Protein AF-A0A7V6G3N8-F1 (afdb_monomer_lite)

Structure (mmCIF, N/CA/C/O backbone):
data_AF-A0A7V6G3N8-F1
#
_entry.id   AF-A0A7V6G3N8-F1
#
loop_
_atom_site.group_PDB
_atom_site.id
_atom_site.type_symbol
_atom_site.label_atom_id
_atom_site.label_alt_id
_atom_site.label_comp_id
_atom_site.label_asym_id
_atom_site.label_entity_id
_atom_site.label_seq_id
_atom_site.pdbx_PDB_ins_code
_atom_site.Cartn_x
_atom_site.Cartn_y
_atom_site.Cartn_z
_atom_site.occupancy
_atom_site.B_iso_or_equiv
_atom_site.auth_seq_id
_atom_site.auth_comp_id
_atom_site.auth_asym_id
_atom_site.auth_atom_id
_atom_site.pdbx_PDB_model_num
ATOM 1 N N . MET A 1 1 ? 12.650 -11.129 -14.103 1.00 51.12 1 MET A N 1
ATOM 2 C CA . MET A 1 1 ? 11.269 -10.646 -13.881 1.00 51.12 1 MET A CA 1
ATOM 3 C C . MET A 1 1 ? 11.336 -9.676 -12.727 1.00 51.12 1 MET A C 1
ATOM 5 O O . MET A 1 1 ? 12.019 -9.983 -11.762 1.00 51.12 1 MET A O 1
ATOM 9 N N . ASP A 1 2 ? 10.721 -8.513 -12.884 1.00 81.06 2 ASP A N 1
ATOM 10 C CA . ASP A 1 2 ? 10.877 -7.354 -12.004 1.00 81.06 2 ASP A CA 1
ATOM 11 C C . ASP A 1 2 ? 10.412 -7.656 -10.559 1.00 81.06 2 ASP A C 1
ATOM 13 O O . ASP A 1 2 ? 9.259 -8.045 -10.347 1.00 81.06 2 ASP A O 1
ATOM 17 N N . LEU A 1 3 ? 11.331 -7.532 -9.588 1.00 91.94 3 LEU A N 1
ATOM 18 C CA . LEU A 1 3 ? 11.121 -7.783 -8.151 1.00 91.94 3 LEU A CA 1
ATOM 19 C C . LEU A 1 3 ? 9.972 -6.942 -7.586 1.00 91.94 3 LEU A C 1
ATOM 21 O O . LEU A 1 3 ? 9.181 -7.415 -6.772 1.00 91.94 3 LEU A O 1
ATOM 25 N N . ILE A 1 4 ? 9.881 -5.684 -8.016 1.00 91.88 4 ILE A N 1
ATOM 26 C CA . ILE A 1 4 ? 8.888 -4.741 -7.505 1.00 91.88 4 ILE A CA 1
ATOM 27 C C . ILE A 1 4 ? 7.504 -5.163 -7.999 1.00 91.88 4 ILE A C 1
ATOM 29 O O . ILE A 1 4 ? 6.552 -5.243 -7.222 1.00 91.88 4 ILE A O 1
ATOM 33 N N . TYR A 1 5 ? 7.400 -5.505 -9.286 1.00 91.94 5 TYR A N 1
ATOM 34 C CA . TYR A 1 5 ? 6.153 -5.994 -9.862 1.00 91.94 5 TYR A CA 1
ATOM 35 C C . TYR A 1 5 ? 5.665 -7.275 -9.175 1.00 91.94 5 TYR A C 1
ATOM 37 O O . TYR A 1 5 ? 4.485 -7.378 -8.838 1.00 91.94 5 TYR A O 1
ATOM 45 N N . SER A 1 6 ? 6.552 -8.251 -8.946 1.00 91.94 6 SER A N 1
ATOM 46 C CA . SER A 1 6 ? 6.165 -9.527 -8.335 1.00 91.94 6 SER A CA 1
ATOM 47 C C . SER A 1 6 ? 5.691 -9.367 -6.888 1.00 91.94 6 SER A C 1
ATOM 49 O O . SER A 1 6 ? 4.707 -10.008 -6.513 1.00 91.94 6 SER A O 1
ATOM 51 N N . ALA A 1 7 ? 6.319 -8.479 -6.110 1.00 94.00 7 ALA A N 1
ATOM 52 C CA . ALA A 1 7 ? 5.949 -8.208 -4.723 1.00 94.00 7 ALA A CA 1
ATOM 53 C C . ALA A 1 7 ? 4.519 -7.654 -4.583 1.00 94.00 7 ALA A C 1
ATOM 55 O O . ALA A 1 7 ? 3.787 -8.061 -3.684 1.00 94.00 7 ALA A O 1
ATOM 56 N N . PHE A 1 8 ? 4.088 -6.787 -5.505 1.00 94.31 8 PHE A N 1
ATOM 57 C CA . PHE A 1 8 ? 2.748 -6.179 -5.498 1.00 94.31 8 PHE A CA 1
ATOM 58 C C . PHE A 1 8 ? 1.715 -6.925 -6.361 1.00 94.31 8 PHE A C 1
ATOM 60 O O . PHE A 1 8 ? 0.586 -6.456 -6.543 1.00 94.31 8 PHE A O 1
ATOM 67 N N . ASN A 1 9 ? 2.059 -8.097 -6.902 1.00 93.75 9 ASN A N 1
ATOM 68 C CA . ASN A 1 9 ? 1.152 -8.910 -7.715 1.00 93.75 9 ASN A CA 1
ATOM 69 C C . ASN A 1 9 ? 0.232 -9.788 -6.844 1.00 93.75 9 ASN A C 1
ATOM 71 O O . ASN A 1 9 ? 0.289 -11.024 -6.865 1.00 93.75 9 ASN A O 1
ATOM 75 N N . PHE A 1 10 ? -0.616 -9.140 -6.045 1.00 94.62 10 PHE A N 1
ATOM 76 C CA . PHE A 1 10 ? -1.595 -9.799 -5.183 1.00 94.62 10 PHE A CA 1
ATOM 77 C C . PHE A 1 10 ? -2.757 -10.361 -6.010 1.00 94.62 10 PHE A C 1
ATOM 79 O O . PHE A 1 10 ? -3.656 -9.635 -6.433 1.00 94.62 10 PHE A O 1
ATOM 86 N N . LYS A 1 11 ? -2.750 -11.676 -6.239 1.00 93.38 11 LYS A N 1
ATOM 87 C CA . LYS A 1 11 ? -3.811 -12.364 -6.987 1.00 93.38 11 LYS A CA 1
ATOM 88 C C . LYS A 1 11 ? -4.981 -12.761 -6.075 1.00 93.38 11 LYS A C 1
ATOM 90 O O . LYS A 1 11 ? -4.731 -13.184 -4.945 1.00 93.38 11 LYS A O 1
ATOM 95 N N . PRO A 1 12 ? -6.238 -12.690 -6.555 1.00 95.12 12 PRO A N 1
ATOM 96 C CA . PRO A 1 12 ? -7.396 -13.196 -5.818 1.00 95.12 12 PRO A CA 1
ATOM 97 C C . PRO A 1 12 ? -7.216 -14.657 -5.387 1.00 95.12 12 PRO A C 1
ATOM 99 O O . PRO A 1 12 ? -6.669 -15.467 -6.135 1.00 95.12 12 PRO A O 1
ATOM 102 N N . GLY A 1 13 ? -7.677 -14.987 -4.182 1.00 94.12 13 GLY A N 1
ATOM 103 C CA . GLY A 1 13 ? -7.513 -16.299 -3.554 1.00 94.12 13 GLY A CA 1
ATOM 104 C C . GLY A 1 13 ? -6.213 -16.466 -2.761 1.00 94.12 13 GLY A C 1
ATOM 105 O O . GLY A 1 13 ? -6.060 -17.475 -2.078 1.00 94.12 13 GLY A O 1
ATOM 106 N N . ARG A 1 14 ? -5.286 -15.498 -2.812 1.00 94.38 14 ARG A N 1
ATOM 107 C CA . ARG A 1 14 ? -4.073 -15.511 -1.983 1.00 94.38 14 ARG A CA 1
ATOM 108 C C . ARG A 1 14 ? -4.383 -15.057 -0.557 1.00 94.38 14 ARG A C 1
ATOM 110 O O . ARG A 1 14 ? -5.111 -14.084 -0.349 1.00 94.38 14 ARG A O 1
ATOM 117 N N . GLU A 1 15 ? -3.763 -15.726 0.405 1.00 96.69 15 GLU A N 1
ATOM 118 C CA . GLU A 1 15 ? -3.644 -15.243 1.777 1.00 96.69 15 GLU A CA 1
ATOM 119 C C . GLU A 1 15 ? -2.251 -14.643 1.981 1.00 96.69 15 GLU A C 1
ATOM 121 O O . GLU A 1 15 ? -1.263 -15.156 1.453 1.00 96.69 15 GLU A O 1
ATOM 126 N N . LEU A 1 16 ? -2.191 -13.525 2.698 1.00 96.69 16 LEU A N 1
ATOM 127 C CA . LEU A 1 16 ? -0.967 -12.814 3.044 1.00 96.69 16 LEU A CA 1
ATOM 128 C C . LEU A 1 16 ? -0.781 -12.900 4.552 1.00 96.69 16 LEU A C 1
ATOM 130 O O . LEU A 1 16 ? -1.700 -12.562 5.312 1.00 96.69 16 LEU A O 1
ATOM 134 N N . ASN A 1 17 ? 0.401 -13.327 4.977 1.00 97.12 17 ASN A N 1
ATOM 135 C CA . ASN A 1 17 ? 0.767 -13.329 6.382 1.00 97.12 17 ASN A CA 1
ATOM 136 C C . ASN A 1 17 ? 1.329 -11.961 6.727 1.00 97.12 17 ASN A C 1
ATOM 138 O O . ASN A 1 17 ? 2.266 -11.481 6.095 1.00 97.12 17 ASN A O 1
ATOM 142 N N . VAL A 1 18 ? 0.737 -11.317 7.724 1.00 97.88 18 VAL A N 1
ATOM 143 C CA . VAL A 1 18 ? 1.115 -9.964 8.107 1.00 97.88 18 VAL A CA 1
ATOM 144 C C . VAL A 1 18 ? 1.541 -9.938 9.556 1.00 97.88 18 VAL A C 1
ATOM 146 O O . VAL A 1 18 ? 0.837 -10.433 10.430 1.00 97.88 18 VAL A O 1
ATOM 149 N N . ASN A 1 19 ? 2.682 -9.316 9.822 1.00 97.44 19 ASN A N 1
ATOM 150 C CA . ASN A 1 19 ? 3.115 -8.992 11.171 1.00 97.44 19 ASN A CA 1
ATOM 151 C C . ASN A 1 19 ? 3.090 -7.475 11.343 1.00 97.44 19 ASN A C 1
ATOM 153 O O . ASN A 1 19 ? 3.803 -6.755 10.648 1.00 97.44 19 ASN A O 1
ATOM 157 N N . TYR A 1 20 ? 2.263 -6.993 12.263 1.00 96.94 20 TYR A N 1
ATOM 158 C CA . TYR A 1 20 ? 2.130 -5.582 12.586 1.00 96.94 20 TYR A CA 1
ATOM 159 C C . TYR A 1 20 ? 2.555 -5.339 14.032 1.00 96.94 20 TYR A C 1
ATOM 161 O O . TYR A 1 20 ? 1.836 -5.693 14.960 1.00 96.94 20 TYR A O 1
ATOM 169 N N . ASN A 1 21 ? 3.732 -4.746 14.244 1.00 95.25 21 ASN A N 1
ATOM 170 C CA . ASN A 1 21 ? 4.292 -4.493 15.578 1.00 95.25 21 ASN A CA 1
ATOM 171 C C . ASN A 1 21 ? 4.295 -5.735 16.505 1.00 95.25 21 ASN A C 1
ATOM 173 O O . ASN A 1 21 ? 4.070 -5.616 17.708 1.00 95.25 21 ASN A O 1
ATOM 177 N N . GLY A 1 22 ? 4.535 -6.930 15.954 1.00 93.38 22 GLY A N 1
ATOM 178 C CA . GLY A 1 22 ? 4.519 -8.207 16.679 1.00 93.38 22 GLY A CA 1
ATOM 179 C C . GLY A 1 22 ? 3.171 -8.938 16.654 1.00 93.38 22 GLY A C 1
ATOM 180 O O . GLY A 1 22 ? 3.110 -10.113 17.008 1.00 93.38 22 GLY A O 1
ATOM 181 N N . GLU A 1 23 ? 2.097 -8.284 16.213 1.00 94.75 23 GLU A N 1
ATOM 182 C CA . GLU A 1 23 ? 0.779 -8.890 16.047 1.00 94.75 23 GLU A CA 1
ATOM 183 C C . GLU A 1 23 ? 0.681 -9.613 14.700 1.00 94.75 23 GLU A C 1
ATOM 185 O O . GLU A 1 23 ? 0.806 -8.993 13.645 1.00 94.75 23 GLU A O 1
ATOM 190 N N . VAL A 1 24 ? 0.416 -10.920 14.732 1.00 96.38 24 VAL A N 1
ATOM 191 C CA . VAL A 1 24 ? 0.211 -11.720 13.518 1.00 96.38 24 VAL A CA 1
ATOM 192 C C . VAL A 1 24 ? -1.243 -11.614 13.053 1.00 96.38 24 VAL A C 1
ATOM 194 O O . VAL A 1 24 ? -2.184 -11.779 13.835 1.00 96.38 24 VAL A O 1
ATOM 197 N N . LEU A 1 25 ? -1.415 -11.327 11.767 1.00 96.81 25 LEU A N 1
ATOM 198 C CA . LEU A 1 25 ? -2.671 -11.117 11.060 1.00 96.81 25 LEU A CA 1
ATOM 199 C C . LEU A 1 25 ? -2.645 -11.905 9.747 1.00 96.81 25 LEU A C 1
ATOM 201 O O . LEU A 1 25 ? -1.587 -12.116 9.158 1.00 96.81 25 LEU A O 1
ATOM 205 N N . THR A 1 26 ? -3.823 -12.260 9.249 1.00 97.31 26 THR A N 1
ATOM 206 C CA . THR A 1 26 ? -3.981 -12.845 7.915 1.00 97.31 26 THR A CA 1
ATOM 207 C C . THR A 1 26 ? -4.860 -11.927 7.086 1.00 97.31 26 THR A C 1
ATOM 209 O O . THR A 1 26 ? -5.951 -11.541 7.521 1.00 97.31 26 THR A O 1
ATOM 212 N N . TRP A 1 27 ? -4.388 -11.560 5.898 1.00 98.25 27 TRP A N 1
ATOM 213 C CA . TRP A 1 27 ? -5.179 -10.817 4.924 1.00 98.25 27 TRP A CA 1
ATOM 214 C C . TRP A 1 27 ? -5.544 -11.704 3.745 1.00 98.25 27 TRP A C 1
ATOM 216 O O . TRP A 1 27 ? -4.719 -12.470 3.260 1.00 98.25 27 TRP A O 1
ATOM 226 N N . LYS A 1 28 ? -6.777 -11.578 3.260 1.00 98.31 28 LYS A N 1
ATOM 227 C CA . LYS A 1 28 ? -7.289 -12.343 2.119 1.00 98.31 28 LYS A CA 1
ATOM 228 C C . LYS A 1 28 ? -7.446 -11.422 0.920 1.00 98.31 28 LYS A C 1
ATOM 230 O O . LYS A 1 28 ? -8.056 -10.360 1.038 1.00 98.31 28 LYS A O 1
ATOM 235 N N . VAL A 1 29 ? -6.913 -11.828 -0.227 1.00 98.25 29 VAL A N 1
ATOM 236 C CA . VAL A 1 29 ? -7.087 -11.118 -1.497 1.00 98.25 29 VAL A CA 1
ATOM 237 C C . VAL A 1 29 ? -8.299 -11.701 -2.216 1.00 98.25 29 VAL A C 1
ATOM 239 O O . VAL A 1 29 ? -8.371 -12.910 -2.432 1.00 98.25 29 VAL A O 1
ATOM 242 N N . ALA A 1 30 ? -9.255 -10.867 -2.606 1.00 97.56 30 ALA A N 1
ATOM 243 C CA . ALA A 1 30 ? -10.484 -11.307 -3.262 1.00 97.56 30 ALA A CA 1
ATOM 244 C C . ALA A 1 30 ? -10.970 -10.284 -4.295 1.00 97.56 30 ALA A C 1
ATOM 246 O O . ALA A 1 30 ? -10.383 -9.2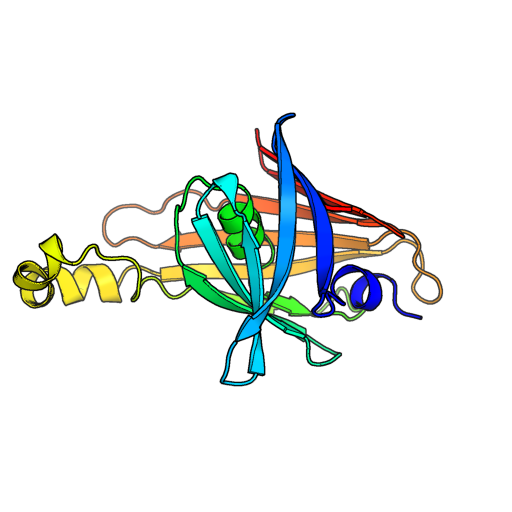15 -4.456 1.00 97.56 30 ALA A O 1
ATOM 247 N N . THR A 1 31 ? -12.027 -10.638 -5.022 1.00 97.12 31 THR A N 1
ATOM 248 C CA . THR A 1 31 ? -12.728 -9.750 -5.955 1.00 97.12 31 THR A CA 1
ATOM 249 C C . THR A 1 31 ? -14.195 -9.661 -5.576 1.00 97.12 31 THR A C 1
ATOM 251 O O . THR A 1 31 ? -14.772 -10.615 -5.053 1.00 97.12 31 THR A O 1
ATOM 254 N N . ASN A 1 32 ? -14.802 -8.499 -5.801 1.00 93.44 32 ASN A N 1
ATOM 255 C CA . ASN A 1 32 ? -16.239 -8.324 -5.615 1.00 93.44 32 ASN A CA 1
ATOM 256 C C . ASN A 1 32 ? -17.010 -8.643 -6.913 1.00 93.44 32 ASN A C 1
ATOM 258 O O . ASN A 1 32 ? -16.420 -8.937 -7.951 1.00 93.44 32 ASN A O 1
ATOM 262 N N . ALA A 1 33 ? -18.340 -8.523 -6.875 1.00 92.50 33 ALA A N 1
ATOM 263 C CA . ALA A 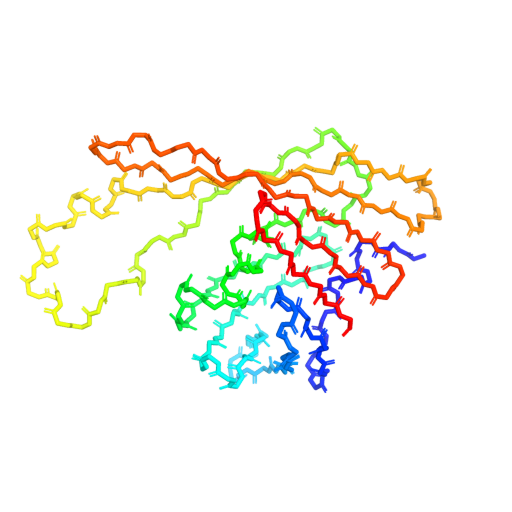1 33 ? -19.211 -8.761 -8.034 1.00 92.50 33 ALA A CA 1
ATOM 264 C C . ALA A 1 33 ? -18.958 -7.823 -9.238 1.00 92.50 33 ALA A C 1
ATOM 266 O O . ALA A 1 33 ? -19.436 -8.095 -10.335 1.00 92.50 33 ALA A O 1
ATOM 267 N N . TYR A 1 34 ? -18.211 -6.733 -9.041 1.00 92.81 34 TYR A N 1
ATOM 268 C CA . TYR A 1 34 ? -17.825 -5.772 -10.078 1.00 92.81 34 TYR A CA 1
ATOM 269 C C . TYR A 1 34 ? -16.384 -5.979 -10.572 1.00 92.81 34 TYR A C 1
ATOM 271 O O . TYR A 1 34 ? -15.865 -5.135 -11.295 1.00 92.81 34 TYR A O 1
ATOM 279 N N . ASN A 1 35 ? -15.734 -7.088 -10.193 1.00 92.06 35 ASN A N 1
ATOM 280 C CA . ASN A 1 35 ? -14.332 -7.404 -10.487 1.00 92.06 35 ASN A CA 1
ATOM 281 C C . ASN A 1 35 ? -13.309 -6.423 -9.886 1.00 92.06 35 ASN A C 1
ATOM 283 O O . ASN A 1 35 ? -12.163 -6.381 -10.331 1.00 92.06 35 ASN A O 1
ATOM 287 N N . ASN A 1 36 ? -13.681 -5.668 -8.848 1.00 94.62 36 ASN A N 1
ATOM 288 C CA . ASN A 1 36 ? -12.709 -4.874 -8.101 1.00 94.62 36 ASN A CA 1
ATOM 289 C C . ASN A 1 36 ? -11.936 -5.797 -7.162 1.00 94.62 36 ASN A C 1
ATOM 291 O O . ASN A 1 36 ? -12.544 -6.460 -6.314 1.00 94.62 36 ASN A O 1
ATOM 295 N N . THR A 1 37 ? -10.612 -5.813 -7.291 1.00 97.56 37 THR A N 1
ATOM 296 C CA . THR A 1 37 ? -9.731 -6.567 -6.397 1.00 97.56 37 THR A CA 1
ATOM 297 C C . THR A 1 37 ? -9.512 -5.803 -5.097 1.00 97.56 37 THR A C 1
ATOM 299 O O . THR A 1 37 ? -9.343 -4.581 -5.090 1.00 97.56 37 THR A O 1
ATOM 302 N N . TYR A 1 38 ? -9.515 -6.523 -3.982 1.00 98.00 38 TYR A N 1
ATOM 303 C CA . TYR A 1 38 ? -9.298 -5.952 -2.664 1.00 98.00 38 TYR A CA 1
ATOM 304 C C . TYR A 1 38 ? -8.538 -6.898 -1.743 1.00 98.00 38 TYR A C 1
ATOM 306 O O . TYR A 1 38 ? -8.506 -8.113 -1.937 1.00 98.00 38 TYR A O 1
ATOM 314 N N . ILE A 1 39 ? -7.950 -6.310 -0.708 1.00 98.38 39 ILE A N 1
ATOM 315 C CA . ILE A 1 39 ? -7.356 -6.997 0.433 1.00 98.38 39 ILE A CA 1
ATOM 316 C C . ILE A 1 39 ? -8.302 -6.811 1.612 1.00 98.38 39 ILE A C 1
ATOM 318 O O . ILE A 1 39 ? -8.694 -5.684 1.910 1.00 98.38 39 ILE A O 1
ATOM 322 N N . HIS A 1 40 ? -8.665 -7.895 2.287 1.00 98.25 40 HIS A N 1
ATOM 323 C CA . HIS A 1 40 ? -9.526 -7.865 3.462 1.00 98.25 40 HIS A CA 1
ATOM 324 C C . HIS A 1 40 ? -8.800 -8.396 4.698 1.00 98.25 40 HIS A C 1
ATOM 326 O O . HIS A 1 40 ? -8.210 -9.476 4.674 1.00 98.25 40 HIS A O 1
ATOM 332 N N . CYS A 1 41 ? -8.879 -7.638 5.789 1.00 97.75 41 CYS A N 1
ATOM 333 C CA . CYS A 1 41 ? -8.390 -8.014 7.108 1.00 97.75 41 CYS A CA 1
ATOM 334 C C . CYS A 1 41 ? -9.579 -8.356 8.010 1.00 97.75 41 CYS A C 1
ATOM 336 O O . CYS A 1 41 ? -10.283 -7.461 8.487 1.00 97.75 41 CYS A O 1
ATOM 338 N N . GLU A 1 42 ? -9.758 -9.645 8.289 1.00 94.31 42 GLU A N 1
ATOM 339 C CA . GLU A 1 42 ? -10.889 -10.165 9.068 1.00 94.31 42 GLU A CA 1
ATO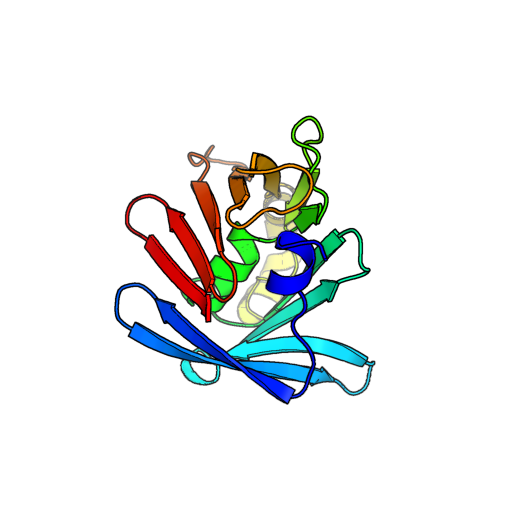M 340 C C . GLU A 1 42 ? -10.897 -9.610 10.503 1.00 94.31 42 GLU A C 1
ATOM 342 O O . GLU A 1 42 ? -11.928 -9.176 11.012 1.00 94.31 42 GLU A O 1
ATOM 347 N N . LYS A 1 43 ? -9.717 -9.501 11.132 1.00 95.00 43 LYS A N 1
ATOM 348 C CA . LYS A 1 43 ? -9.585 -9.023 12.519 1.00 95.00 43 LYS A CA 1
ATOM 349 C C . LYS A 1 43 ? -10.039 -7.575 12.708 1.00 95.00 43 LYS A C 1
ATOM 351 O O . LYS A 1 43 ? -10.668 -7.241 13.712 1.00 95.00 43 LYS A O 1
ATOM 356 N N . SER A 1 44 ? -9.686 -6.688 11.777 1.00 95.00 44 SER A N 1
ATOM 357 C CA . SER A 1 44 ? -10.072 -5.276 11.863 1.00 95.00 44 SER A CA 1
ATOM 358 C C . SER A 1 44 ? -11.394 -4.974 11.164 1.00 95.00 44 SER A C 1
ATOM 360 O O . SER A 1 44 ? -11.916 -3.874 11.357 1.00 95.00 44 SER A O 1
ATOM 362 N N . ASN A 1 45 ? -11.917 -5.933 10.392 1.00 95.50 45 ASN A N 1
ATOM 363 C CA . ASN A 1 45 ? -12.997 -5.759 9.427 1.00 95.50 45 ASN A CA 1
ATOM 364 C C . ASN A 1 45 ? -12.724 -4.569 8.488 1.00 95.50 45 ASN A C 1
ATOM 366 O O . ASN A 1 45 ? -13.572 -3.696 8.307 1.00 95.50 45 ASN A O 1
ATOM 370 N N . SER A 1 46 ? -11.490 -4.497 7.977 1.00 96.31 46 SER A N 1
ATOM 371 C CA . SER A 1 46 ? -11.065 -3.458 7.031 1.00 96.31 46 SER A CA 1
ATOM 372 C C . SER A 1 46 ? -10.837 -4.060 5.648 1.00 96.31 46 SER A C 1
ATOM 374 O O . SER A 1 46 ? -10.327 -5.176 5.542 1.00 96.31 46 SER A O 1
ATOM 376 N N . THR A 1 47 ? -11.131 -3.292 4.606 1.00 97.12 47 THR A N 1
ATOM 377 C CA . THR A 1 47 ? -10.978 -3.657 3.199 1.00 97.12 47 THR A CA 1
ATOM 378 C C . THR A 1 47 ? -10.261 -2.536 2.450 1.00 97.12 47 THR A C 1
ATOM 380 O O . THR A 1 47 ? -10.634 -1.372 2.569 1.00 97.12 47 THR A O 1
ATOM 383 N N . ALA A 1 48 ? -9.236 -2.875 1.671 1.00 97.31 48 ALA A N 1
ATOM 384 C CA . ALA A 1 48 ? -8.501 -1.939 0.825 1.00 97.31 48 ALA A CA 1
ATOM 385 C C . ALA A 1 48 ? -8.583 -2.396 -0.635 1.00 97.31 48 ALA A C 1
ATOM 387 O O . ALA A 1 48 ? -8.110 -3.483 -0.972 1.00 97.31 48 ALA A O 1
ATOM 388 N N . TYR A 1 49 ? -9.191 -1.580 -1.490 1.00 97.19 49 TYR A N 1
ATOM 389 C CA . TYR A 1 49 ? -9.371 -1.860 -2.913 1.00 97.19 49 TYR A CA 1
ATOM 390 C C . TYR A 1 49 ? -8.182 -1.321 -3.691 1.00 97.19 49 TYR A C 1
ATOM 392 O O . TYR A 1 49 ? -7.724 -0.210 -3.421 1.00 97.19 49 TYR A O 1
ATOM 400 N N . PHE A 1 50 ? -7.685 -2.088 -4.655 1.00 97.75 50 PHE A N 1
ATOM 401 C CA . PHE A 1 50 ? -6.492 -1.716 -5.403 1.00 97.75 50 PHE A CA 1
ATOM 402 C C . PHE A 1 50 ? -6.560 -2.150 -6.865 1.00 97.75 50 PHE A C 1
ATOM 404 O O . PHE A 1 50 ? -7.327 -3.032 -7.252 1.00 97.75 50 PHE A O 1
ATOM 411 N N . VAL A 1 51 ? -5.711 -1.519 -7.6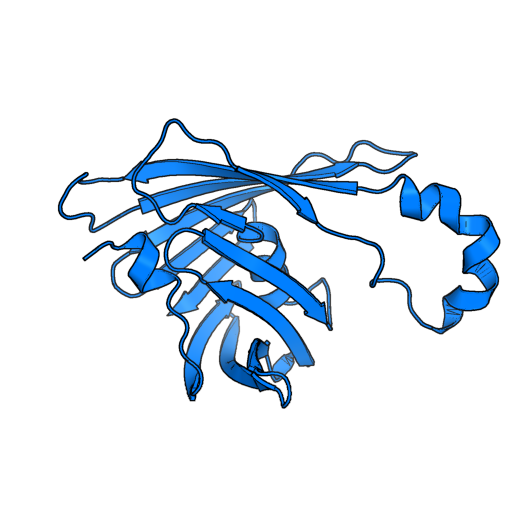68 1.00 97.44 51 VAL A N 1
ATOM 412 C CA . VAL A 1 51 ? -5.440 -1.858 -9.061 1.00 97.44 51 VAL A CA 1
ATOM 413 C C . VAL A 1 51 ? -3.938 -2.072 -9.212 1.00 97.44 51 VAL A C 1
ATOM 415 O O . VAL A 1 51 ? -3.133 -1.322 -8.663 1.00 97.44 51 VAL A O 1
ATOM 418 N N . ASN A 1 52 ? -3.568 -3.107 -9.961 1.00 96.12 52 ASN A N 1
ATOM 419 C CA . ASN A 1 52 ? -2.212 -3.322 -10.451 1.00 96.12 52 ASN A CA 1
ATOM 420 C C . ASN A 1 52 ? -2.303 -3.535 -11.966 1.00 96.12 52 ASN A C 1
ATOM 422 O O . ASN A 1 52 ? -2.825 -4.558 -12.408 1.00 96.12 52 ASN A O 1
ATOM 426 N N . ASP A 1 53 ? -1.846 -2.558 -12.747 1.00 94.06 53 ASP A N 1
ATOM 427 C CA . ASP A 1 53 ? -1.924 -2.582 -14.216 1.00 94.06 53 ASP A CA 1
ATOM 428 C C . ASP A 1 53 ? -0.632 -3.077 -14.894 1.00 94.06 53 ASP A C 1
ATOM 430 O O . ASP A 1 53 ? -0.522 -3.057 -16.119 1.00 94.06 53 ASP A O 1
ATOM 434 N N . GLY A 1 54 ? 0.350 -3.540 -14.113 1.00 91.50 54 GLY A N 1
ATOM 435 C CA . GLY A 1 54 ? 1.665 -3.941 -14.616 1.00 91.50 54 GLY A CA 1
ATOM 436 C C . GLY A 1 54 ? 2.729 -2.855 -14.534 1.00 91.50 54 GLY A C 1
ATOM 437 O O . GLY A 1 54 ? 3.907 -3.185 -14.463 1.00 91.50 54 GLY A O 1
ATOM 438 N N . THR A 1 55 ? 2.331 -1.585 -14.495 1.00 93.00 55 THR A N 1
ATOM 439 C CA . THR A 1 55 ? 3.245 -0.436 -14.407 1.00 93.00 55 THR A CA 1
ATOM 440 C C . THR A 1 55 ? 3.056 0.323 -13.098 1.00 93.00 55 THR A C 1
ATOM 442 O O . THR A 1 55 ? 4.018 0.821 -12.522 1.00 93.00 55 THR A O 1
ATOM 445 N N . MET A 1 56 ? 1.827 0.403 -12.599 1.00 95.00 56 MET A N 1
ATOM 446 C CA . MET A 1 56 ? 1.456 1.106 -11.382 1.00 95.00 56 MET A CA 1
ATOM 447 C C . MET A 1 56 ? 0.637 0.176 -10.483 1.00 95.00 56 MET A C 1
ATOM 449 O O . MET A 1 56 ? -0.310 -0.477 -10.925 1.00 95.00 56 MET A O 1
ATOM 453 N N . PHE A 1 57 ? 0.971 0.166 -9.197 1.00 97.19 57 PHE A N 1
ATOM 454 C CA . PHE A 1 57 ? 0.105 -0.342 -8.139 1.00 97.19 57 PHE A CA 1
ATOM 455 C C . PHE A 1 57 ? -0.514 0.849 -7.418 1.00 97.19 57 PHE A C 1
ATOM 457 O O . PHE A 1 57 ? 0.205 1.776 -7.044 1.00 97.19 57 PHE A O 1
ATOM 464 N N . TYR A 1 58 ? -1.825 0.853 -7.205 1.00 97.75 58 TYR A N 1
ATOM 465 C CA . TYR A 1 58 ? -2.462 1.910 -6.427 1.00 97.75 58 TYR A CA 1
ATOM 466 C C . TYR A 1 58 ? -3.748 1.459 -5.764 1.00 97.75 58 TYR A C 1
ATOM 468 O O . TYR A 1 58 ? -4.507 0.653 -6.304 1.00 97.75 58 TYR A O 1
ATOM 476 N N . PHE A 1 59 ? -4.011 2.028 -4.595 1.00 97.19 59 PHE A N 1
ATOM 477 C CA . PHE A 1 59 ? -5.286 1.865 -3.930 1.00 97.19 59 PHE A CA 1
ATOM 478 C C . PHE A 1 59 ? -6.325 2.819 -4.516 1.00 97.19 59 PHE A C 1
ATOM 480 O O . PHE A 1 59 ? -6.052 3.983 -4.801 1.00 97.19 59 PHE A O 1
ATOM 487 N N . THR A 1 60 ? -7.541 2.318 -4.678 1.00 94.25 60 THR A N 1
ATOM 488 C CA . THR A 1 60 ? -8.686 3.077 -5.190 1.00 94.25 60 THR A CA 1
ATOM 489 C C . THR A 1 60 ? -9.656 3.455 -4.086 1.00 94.25 60 THR A C 1
ATOM 491 O O . THR A 1 60 ? -10.312 4.493 -4.176 1.00 94.25 60 THR A O 1
ATOM 494 N N . ASP A 1 61 ? -9.748 2.636 -3.037 1.00 92.62 61 ASP A N 1
ATOM 495 C CA . ASP A 1 61 ? -10.650 2.885 -1.920 1.00 92.62 61 ASP A CA 1
ATOM 496 C C . ASP A 1 61 ? -10.217 2.149 -0.649 1.00 92.62 61 ASP A C 1
ATOM 498 O O . ASP A 1 61 ? -9.486 1.154 -0.700 1.00 92.62 61 ASP A O 1
ATOM 502 N N . PHE A 1 62 ? -10.702 2.626 0.493 1.00 93.31 62 PHE A N 1
ATOM 503 C CA . PHE A 1 62 ? -10.494 1.991 1.788 1.00 93.31 62 PHE A CA 1
ATOM 504 C C . PHE A 1 62 ? -11.755 2.077 2.645 1.00 93.31 62 PHE A C 1
ATOM 506 O O . PHE A 1 62 ? -12.320 3.148 2.856 1.00 93.31 62 PHE A O 1
ATOM 513 N N . GLU A 1 63 ? -12.142 0.945 3.219 1.00 91.81 63 GLU A N 1
ATOM 514 C CA . GLU A 1 63 ? -13.276 0.814 4.124 1.00 91.81 63 GLU A CA 1
ATOM 515 C C . GLU A 1 63 ? -12.792 0.180 5.434 1.00 91.81 63 GLU A C 1
ATOM 517 O O . GLU A 1 63 ? -12.168 -0.876 5.422 1.00 91.81 63 GLU A O 1
ATOM 522 N N . GLY A 1 64 ? -13.066 0.796 6.587 1.00 90.88 64 GLY A N 1
ATOM 523 C CA . GLY A 1 64 ? -12.759 0.204 7.895 1.00 90.88 64 GLY A CA 1
ATOM 524 C C . GLY A 1 64 ? -12.003 1.126 8.848 1.00 90.88 64 GLY A C 1
ATOM 525 O O . GLY A 1 64 ? -12.174 2.345 8.846 1.00 90.88 64 GLY A O 1
ATOM 526 N N . LYS A 1 65 ? -11.187 0.537 9.731 1.00 90.25 65 LYS A N 1
ATOM 527 C CA . LYS A 1 65 ? -10.562 1.259 10.853 1.00 90.25 65 LYS A CA 1
ATOM 528 C C . LYS A 1 65 ? -9.228 1.905 10.463 1.00 90.25 65 LYS A C 1
ATOM 530 O O . LYS A 1 65 ? -8.299 1.209 10.057 1.00 90.25 65 LYS A O 1
ATOM 535 N N . LYS A 1 66 ? -9.078 3.211 10.710 1.00 87.50 66 LYS A N 1
ATOM 536 C CA . LYS A 1 66 ? -7.846 3.982 10.419 1.00 87.50 66 LYS A CA 1
ATOM 537 C C . LYS A 1 66 ? -6.650 3.680 11.329 1.00 87.50 66 LYS A C 1
ATOM 539 O O . LYS A 1 66 ? -5.544 4.132 11.077 1.00 87.50 66 LYS A O 1
ATOM 544 N N . ASN A 1 67 ? -6.855 2.949 12.415 1.00 89.75 67 ASN A N 1
ATOM 545 C CA . ASN A 1 67 ? -5.771 2.468 13.272 1.00 89.75 67 ASN A CA 1
ATOM 546 C C . ASN A 1 67 ? -5.390 1.008 12.965 1.00 89.75 67 ASN A C 1
ATOM 548 O O . ASN A 1 67 ? -4.645 0.403 13.732 1.00 89.75 67 ASN A O 1
ATOM 552 N N . SER A 1 68 ? -5.917 0.429 11.878 1.00 94.44 68 SER A N 1
ATOM 553 C CA . SER A 1 68 ? -5.616 -0.948 11.481 1.00 94.44 68 SER A CA 1
ATOM 554 C C . SER A 1 68 ? -4.317 -1.057 10.685 1.00 94.44 68 SER A C 1
ATOM 556 O O . SER A 1 68 ? -3.947 -0.146 9.946 1.00 94.44 68 SER A O 1
ATOM 558 N N . ALA A 1 69 ? -3.674 -2.223 10.771 1.00 96.69 69 ALA A N 1
ATOM 559 C CA . ALA A 1 69 ? -2.505 -2.574 9.967 1.00 96.69 69 ALA A CA 1
ATOM 560 C C . ALA A 1 69 ? -2.749 -2.384 8.457 1.00 96.69 69 ALA A C 1
ATOM 562 O O . ALA A 1 69 ? -1.895 -1.867 7.740 1.00 96.69 69 ALA A O 1
ATOM 563 N N . LEU A 1 70 ? -3.948 -2.741 7.978 1.00 97.38 70 LEU A N 1
ATOM 564 C CA . LEU A 1 70 ? -4.300 -2.599 6.565 1.00 97.38 70 LEU A CA 1
ATOM 565 C C . LEU A 1 70 ? -4.402 -1.128 6.140 1.00 97.38 70 LEU A C 1
ATOM 567 O O . LEU A 1 70 ? -4.020 -0.784 5.027 1.00 97.38 70 LEU A O 1
ATOM 571 N N . TYR A 1 71 ? -4.859 -0.242 7.030 1.00 95.19 71 TYR A N 1
ATOM 572 C CA . TYR A 1 71 ? -4.861 1.195 6.752 1.00 95.19 71 TYR A CA 1
ATOM 573 C C . TYR A 1 71 ? -3.445 1.774 6.682 1.00 95.19 71 TYR A C 1
ATOM 575 O O . TYR A 1 71 ? -3.162 2.639 5.854 1.00 95.19 71 TYR A O 1
ATOM 583 N N . THR A 1 72 ? -2.530 1.276 7.518 1.00 95.56 72 THR A N 1
ATOM 584 C CA . THR A 1 72 ? -1.108 1.617 7.410 1.00 95.56 72 THR A CA 1
ATOM 585 C C . THR A 1 72 ? -0.566 1.229 6.039 1.00 95.56 72 THR A C 1
ATOM 587 O O . THR A 1 72 ? 0.093 2.052 5.404 1.00 95.56 72 THR A O 1
ATOM 590 N N . PHE A 1 73 ? -0.877 0.026 5.547 1.00 97.62 73 PHE A N 1
ATOM 591 C CA . PHE A 1 73 ? -0.475 -0.395 4.204 1.00 97.62 73 PHE A CA 1
ATOM 592 C C . PHE A 1 73 ? -1.090 0.491 3.111 1.00 97.62 73 PHE A C 1
ATOM 594 O O . PHE A 1 73 ? -0.370 0.995 2.254 1.00 97.62 73 PHE A O 1
ATOM 601 N N . TYR A 1 74 ? -2.391 0.776 3.208 1.00 96.44 74 TYR A N 1
ATOM 602 C CA . TYR A 1 74 ? -3.104 1.686 2.307 1.00 96.44 74 TYR A CA 1
ATOM 603 C C . TYR A 1 74 ? -2.433 3.064 2.198 1.00 96.44 74 TYR A C 1
ATOM 605 O O . TYR A 1 74 ? -2.207 3.556 1.096 1.00 96.44 74 TYR A O 1
ATOM 613 N N . ARG A 1 75 ? -2.078 3.692 3.328 1.00 93.88 75 ARG A N 1
ATOM 614 C CA . ARG A 1 75 ? -1.461 5.030 3.320 1.00 93.88 75 ARG A CA 1
ATOM 615 C C . ARG A 1 75 ? -0.007 5.023 2.879 1.00 93.88 75 ARG A C 1
ATOM 617 O O . ARG A 1 75 ? 0.415 5.948 2.194 1.00 93.88 75 ARG A O 1
ATOM 624 N N . SER A 1 76 ? 0.761 4.030 3.318 1.00 96.25 76 SER A N 1
ATOM 625 C CA . SER A 1 76 ? 2.195 3.952 3.024 1.00 96.25 76 SER A CA 1
ATOM 626 C C . SER A 1 76 ? 2.470 3.560 1.577 1.00 96.25 76 SER A C 1
ATOM 628 O O . SER A 1 76 ? 3.442 4.045 1.013 1.00 96.25 76 SER A O 1
ATOM 630 N N . CYS A 1 77 ? 1.599 2.767 0.953 1.00 97.25 77 CYS A N 1
ATOM 631 C CA . CYS A 1 77 ? 1.732 2.295 -0.426 1.00 97.25 77 CYS A CA 1
ATOM 632 C C . CYS A 1 77 ? 0.575 2.773 -1.314 1.00 97.25 77 CYS A C 1
ATOM 634 O O . CYS A 1 77 ? 0.138 2.029 -2.189 1.00 97.25 77 CYS A O 1
ATOM 636 N N . PHE A 1 78 ? 0.059 3.990 -1.087 1.00 96.94 78 PHE A N 1
ATOM 637 C CA . PHE A 1 78 ? -1.137 4.483 -1.782 1.00 96.94 78 PHE A CA 1
ATOM 638 C C . PHE A 1 78 ? -1.021 4.382 -3.304 1.00 96.94 78 PHE A C 1
ATOM 640 O O . PHE A 1 78 ? -1.960 3.943 -3.967 1.00 96.94 78 PHE A O 1
ATOM 647 N N . ARG A 1 79 ? 0.142 4.755 -3.847 1.00 97.44 79 ARG A N 1
ATOM 648 C CA . ARG A 1 79 ? 0.445 4.662 -5.273 1.00 97.44 79 ARG A CA 1
ATOM 649 C C . ARG A 1 79 ? 1.937 4.457 -5.506 1.00 97.44 79 ARG A C 1
ATOM 651 O O . ARG A 1 79 ? 2.744 5.239 -5.023 1.00 97.44 79 ARG A O 1
ATOM 658 N N . LEU A 1 80 ? 2.302 3.430 -6.260 1.00 96.75 80 LEU A N 1
ATOM 659 C CA . LEU A 1 80 ? 3.686 3.037 -6.512 1.00 96.75 80 LEU A CA 1
ATOM 660 C C . LEU A 1 80 ? 3.905 2.807 -8.003 1.00 96.75 80 LEU A C 1
ATOM 662 O O . LEU A 1 80 ? 3.181 2.024 -8.622 1.00 96.75 80 LEU A O 1
ATOM 666 N N . LEU A 1 81 ? 4.940 3.443 -8.552 1.00 95.50 81 LEU A N 1
ATOM 667 C CA . LEU A 1 81 ? 5.454 3.104 -9.874 1.00 95.50 81 LEU A CA 1
ATOM 668 C C . LEU A 1 81 ? 6.284 1.823 -9.752 1.00 95.50 81 LEU A C 1
ATOM 670 O O . LEU A 1 81 ? 7.312 1.806 -9.080 1.00 95.50 81 LEU A O 1
ATOM 674 N N . LEU A 1 82 ? 5.842 0.756 -10.410 1.00 93.38 82 LEU A N 1
ATOM 675 C CA . LEU A 1 82 ? 6.477 -0.562 -10.406 1.00 93.38 82 LEU A CA 1
ATOM 676 C C . LEU A 1 82 ? 7.582 -0.642 -11.467 1.00 93.38 82 LEU A C 1
ATOM 678 O O . LEU A 1 82 ? 7.619 -1.573 -12.263 1.00 93.38 82 LEU A O 1
ATOM 682 N N . ALA A 1 83 ? 8.442 0.372 -11.515 1.00 86.69 83 ALA A N 1
ATOM 683 C CA . ALA A 1 83 ? 9.568 0.435 -12.435 1.00 86.69 83 ALA A CA 1
ATOM 684 C C . ALA A 1 83 ? 10.853 0.717 -11.657 1.00 86.69 83 ALA A C 1
ATOM 686 O O . ALA A 1 83 ? 10.846 1.492 -10.701 1.00 86.69 83 ALA A O 1
ATOM 687 N N . GLY A 1 84 ? 11.971 0.155 -12.116 1.00 83.44 84 GLY A N 1
ATOM 688 C CA . GLY A 1 84 ? 13.308 0.385 -11.555 1.00 83.44 84 GLY A CA 1
ATOM 689 C C . GLY A 1 84 ? 13.883 1.796 -11.770 1.00 83.44 84 GLY A C 1
ATOM 690 O O . GLY A 1 84 ? 15.100 1.966 -11.725 1.00 83.44 84 GLY A O 1
ATOM 691 N N . GLU A 1 85 ? 13.045 2.801 -12.037 1.00 84.56 85 GLU A N 1
ATOM 692 C CA . GLU A 1 85 ? 13.459 4.170 -12.346 1.00 84.56 85 GLU A CA 1
ATOM 693 C C . GLU A 1 85 ? 13.458 5.050 -11.087 1.00 84.56 85 GLU A C 1
ATOM 695 O O . GLU A 1 85 ? 12.415 5.334 -10.501 1.00 84.56 85 GLU A O 1
ATOM 700 N N . GLN A 1 86 ? 14.640 5.517 -10.682 1.00 86.44 86 GLN A N 1
ATOM 701 C CA . GLN A 1 86 ? 14.837 6.282 -9.442 1.00 86.44 86 GLN A CA 1
ATOM 702 C C . GLN A 1 86 ? 14.599 7.788 -9.617 1.00 86.44 86 GLN A C 1
ATOM 704 O O . GLN A 1 86 ? 14.496 8.525 -8.634 1.00 86.44 86 GLN A O 1
ATOM 709 N N . THR A 1 87 ? 14.538 8.286 -10.854 1.00 86.62 87 THR A N 1
ATOM 710 C CA . THR A 1 87 ? 14.348 9.721 -11.121 1.00 86.62 87 THR A CA 1
ATOM 711 C C . THR A 1 87 ? 12.886 10.158 -11.063 1.00 86.62 87 THR A C 1
ATOM 713 O O . THR A 1 87 ? 12.618 11.341 -10.839 1.00 86.62 87 THR A O 1
ATOM 716 N N . ILE A 1 88 ? 11.940 9.225 -11.206 1.00 91.50 88 ILE A N 1
ATOM 717 C CA . ILE A 1 88 ? 10.509 9.530 -11.246 1.00 91.50 88 ILE A CA 1
ATOM 718 C C . ILE A 1 88 ? 9.939 9.566 -9.826 1.00 91.50 88 ILE A C 1
ATOM 720 O O . ILE A 1 88 ? 9.998 8.594 -9.077 1.00 91.50 88 ILE A O 1
ATOM 724 N N . GLU A 1 89 ? 9.349 10.705 -9.471 1.00 95.19 89 GLU A N 1
ATOM 725 C CA . GLU A 1 89 ? 8.557 10.873 -8.254 1.00 95.19 89 GLU A CA 1
ATOM 726 C C . GLU A 1 89 ? 7.069 10.817 -8.615 1.00 95.19 89 GLU A C 1
ATOM 728 O O . GLU A 1 89 ? 6.592 11.577 -9.461 1.00 95.19 89 GLU A O 1
ATOM 733 N N . VAL A 1 90 ? 6.321 9.938 -7.952 1.00 96.00 90 VAL A N 1
ATOM 734 C CA . VAL A 1 90 ? 4.865 9.858 -8.081 1.00 96.00 90 VAL A CA 1
ATOM 735 C C . VAL A 1 90 ? 4.228 10.740 -7.018 1.00 96.00 90 VAL A C 1
ATOM 737 O O . VAL A 1 90 ? 4.570 10.624 -5.846 1.00 96.00 90 VAL A O 1
ATOM 740 N N . LYS A 1 91 ? 3.288 11.605 -7.411 1.00 96.12 91 LYS A N 1
ATOM 741 C CA . LYS A 1 91 ? 2.523 12.472 -6.501 1.00 96.12 91 LYS A CA 1
ATOM 742 C C . LYS A 1 91 ? 1.039 12.210 -6.664 1.00 96.12 91 LYS A C 1
ATOM 744 O O . LYS A 1 91 ? 0.558 12.135 -7.792 1.00 96.12 91 LYS A O 1
ATOM 749 N N . ASP A 1 92 ? 0.329 12.101 -5.551 1.00 93.31 92 ASP A N 1
ATOM 750 C CA . ASP A 1 92 ? -1.115 11.889 -5.542 1.00 93.31 92 ASP A CA 1
ATOM 751 C C . ASP A 1 92 ? -1.770 12.490 -4.285 1.00 93.31 92 ASP A C 1
ATOM 753 O O . ASP A 1 92 ? -1.092 12.974 -3.373 1.00 93.31 92 ASP A O 1
ATOM 757 N N . ILE A 1 93 ? -3.100 12.474 -4.241 1.00 89.62 93 ILE A N 1
ATOM 758 C CA . ILE A 1 93 ? -3.905 12.929 -3.109 1.00 89.62 93 ILE A CA 1
ATOM 759 C C . ILE A 1 93 ? -4.782 11.771 -2.643 1.00 89.62 93 ILE A C 1
ATOM 761 O O . ILE A 1 93 ? -5.651 11.296 -3.369 1.00 89.62 93 ILE A O 1
ATOM 765 N N . ILE A 1 94 ? -4.597 11.360 -1.390 1.00 88.88 94 ILE A N 1
ATOM 766 C CA . ILE A 1 94 ? -5.459 10.373 -0.743 1.00 88.88 94 ILE A CA 1
ATOM 767 C C . ILE A 1 94 ? -6.803 11.058 -0.425 1.00 88.88 94 ILE A C 1
ATOM 769 O O . ILE A 1 94 ? -6.822 12.045 0.325 1.00 88.88 94 ILE A O 1
ATOM 773 N N . PRO A 1 95 ? -7.931 10.581 -0.983 1.00 78.62 95 PRO A N 1
ATOM 774 C CA . PRO A 1 95 ? -9.225 11.223 -0.796 1.00 78.62 95 PRO A CA 1
ATOM 775 C C . PRO A 1 95 ? -9.733 11.046 0.642 1.00 78.62 95 PRO A C 1
ATOM 777 O O . PRO A 1 95 ? -9.908 9.932 1.123 1.00 78.62 95 PRO A O 1
ATOM 780 N N . LEU A 1 96 ? -10.047 12.158 1.314 1.00 66.38 96 LEU A N 1
ATOM 781 C CA . LEU A 1 96 ? -10.666 12.166 2.652 1.00 66.38 96 LEU A CA 1
ATOM 782 C C . LEU A 1 96 ? -12.195 11.982 2.622 1.00 66.38 96 LEU A C 1
ATOM 784 O O . LEU A 1 96 ? -12.832 11.780 3.657 1.00 66.38 96 LEU A O 1
ATOM 788 N N . SER A 1 97 ? -12.808 12.104 1.442 1.00 57.31 97 SER A N 1
ATOM 789 C CA . SER A 1 97 ? -14.247 12.354 1.265 1.00 57.31 97 SER A CA 1
ATOM 790 C C . SER A 1 97 ? -15.174 11.194 1.644 1.00 57.31 97 SER A C 1
ATOM 792 O O . SER A 1 97 ? -16.388 11.386 1.682 1.00 57.31 97 SER A O 1
ATOM 794 N N . LYS A 1 98 ? -14.642 10.014 1.976 1.00 51.12 98 LYS A N 1
ATOM 795 C CA . LYS A 1 98 ? -15.440 8.835 2.362 1.00 51.12 98 LYS A CA 1
ATOM 796 C C . LYS A 1 98 ? -15.406 8.517 3.860 1.00 51.12 98 LYS A C 1
ATOM 798 O O . LYS A 1 98 ? -15.998 7.539 4.299 1.00 51.12 98 LYS A O 1
ATOM 803 N N . GLU A 1 99 ? -14.758 9.360 4.664 1.00 49.97 99 GLU A N 1
ATOM 804 C CA . GLU A 1 99 ? -14.381 9.030 6.043 1.00 49.97 99 GLU A CA 1
ATOM 805 C C . GLU A 1 99 ? -15.257 9.661 7.147 1.00 49.97 99 GLU A C 1
ATOM 807 O O . GLU A 1 99 ? -14.860 9.663 8.316 1.00 49.97 99 GLU A O 1
ATOM 812 N N . LEU A 1 100 ? -16.429 10.217 6.818 1.00 48.75 100 LEU A N 1
ATOM 813 C CA . LEU A 1 100 ? -17.335 10.796 7.817 1.00 48.75 100 LEU A CA 1
ATOM 814 C C . LEU A 1 100 ? -18.399 9.769 8.248 1.00 48.75 100 LEU A C 1
ATOM 816 O O . LEU A 1 100 ? -19.131 9.262 7.395 1.00 48.75 100 LEU A O 1
ATOM 820 N N . PRO A 1 101 ? -18.533 9.460 9.552 1.00 46.19 101 PRO A N 1
ATOM 821 C CA . PRO A 1 101 ? -19.588 8.575 10.036 1.00 46.19 101 PRO A CA 1
ATOM 822 C C . PRO A 1 101 ? -20.978 9.127 9.684 1.00 46.19 101 PRO A C 1
ATOM 824 O O . PRO A 1 101 ? -21.192 10.341 9.663 1.00 46.19 101 PRO A O 1
ATOM 827 N N . LEU A 1 102 ? -21.949 8.232 9.443 1.00 52.22 102 LEU A N 1
ATOM 828 C CA . LEU A 1 102 ? -23.321 8.600 9.051 1.00 52.22 102 LEU A CA 1
ATOM 829 C C . LEU A 1 102 ? -23.978 9.617 10.006 1.00 52.22 102 LEU A C 1
ATOM 831 O O . LEU A 1 102 ? -24.799 10.417 9.565 1.00 52.22 102 LEU A O 1
ATOM 835 N N . SER A 1 103 ? -23.589 9.625 11.283 1.00 56.06 103 SER A N 1
ATOM 836 C CA . SER A 1 103 ? -24.069 10.556 12.312 1.00 56.06 103 SER A CA 1
ATOM 837 C C . SER A 1 103 ? -23.628 12.015 12.119 1.00 56.06 103 SER A C 1
ATOM 839 O O . SER A 1 103 ? -24.101 12.879 12.850 1.00 56.06 103 SER A O 1
ATOM 841 N N . ILE A 1 104 ? -22.763 12.318 11.142 1.00 54.03 104 ILE A N 1
ATOM 842 C CA . ILE A 1 104 ? -22.271 13.675 10.829 1.00 54.03 104 ILE A CA 1
ATOM 843 C C . ILE A 1 104 ? -22.885 14.217 9.519 1.00 54.03 104 ILE A C 1
ATOM 845 O O . ILE A 1 104 ? -22.661 15.369 9.163 1.00 54.03 104 ILE A O 1
ATOM 849 N N . LYS A 1 105 ? -23.751 13.456 8.828 1.00 53.69 105 LYS A N 1
ATOM 850 C CA . LYS A 1 105 ? -24.407 13.898 7.575 1.00 53.69 105 LYS A CA 1
ATOM 851 C C . LYS A 1 105 ? -25.213 15.201 7.707 1.00 53.69 105 LYS A C 1
ATOM 853 O O . LYS A 1 105 ? -25.252 15.988 6.776 1.00 53.69 105 LYS A O 1
ATOM 858 N N . TRP A 1 106 ? -25.797 15.472 8.872 1.00 58.09 106 TRP A N 1
ATOM 859 C CA . TRP A 1 106 ? -26.493 16.736 9.165 1.00 58.09 106 TRP A CA 1
ATOM 860 C C . TRP A 1 106 ? -25.558 17.949 9.323 1.00 58.09 106 TRP A C 1
ATOM 862 O O . TRP A 1 106 ? -25.986 19.082 9.143 1.00 58.09 106 TRP A O 1
ATOM 872 N N . LEU A 1 107 ? -24.275 17.722 9.620 1.00 57.53 107 LEU A N 1
ATOM 873 C CA . LEU A 1 107 ? -23.245 18.760 9.723 1.00 57.53 107 LEU A CA 1
ATOM 874 C C . LEU A 1 107 ? -22.447 18.908 8.411 1.00 57.53 107 LEU A C 1
ATOM 876 O O . LEU A 1 107 ? -21.533 19.731 8.321 1.00 57.53 107 LEU A O 1
ATOM 880 N N . GLN A 1 108 ? -22.779 18.098 7.399 1.00 54.88 108 GLN A N 1
ATOM 881 C CA . GLN A 1 108 ? -22.051 17.997 6.140 1.00 54.88 108 GLN A CA 1
ATOM 882 C C . GLN A 1 108 ? -22.052 19.329 5.377 1.00 54.88 108 GLN A C 1
ATOM 884 O O . GLN A 1 108 ? -20.997 19.721 4.897 1.00 54.88 108 GLN A O 1
ATOM 889 N N . ASP A 1 109 ? -23.153 20.085 5.378 1.00 56.16 109 ASP A N 1
ATOM 890 C CA . ASP A 1 109 ? -23.223 21.391 4.698 1.00 56.16 109 ASP A CA 1
ATOM 891 C C . ASP A 1 109 ? -22.434 22.502 5.417 1.00 56.16 109 ASP A C 1
ATOM 893 O O . ASP A 1 109 ? -21.958 23.440 4.781 1.00 56.16 109 ASP A O 1
ATOM 897 N N . PHE A 1 110 ? -22.229 22.389 6.735 1.00 60.59 110 PHE A N 1
ATOM 898 C CA . PHE A 1 110 ? -21.508 23.392 7.533 1.00 60.59 110 PHE A CA 1
ATOM 899 C C . PHE A 1 110 ? -19.993 23.125 7.601 1.00 60.59 110 PHE A C 1
ATOM 901 O O . PHE A 1 110 ? -19.193 24.057 7.667 1.00 60.59 110 PHE A O 1
ATOM 908 N N . LEU A 1 111 ? -19.581 21.852 7.554 1.00 56.66 111 LEU A N 1
ATOM 909 C CA . LEU A 1 111 ? -18.172 21.437 7.567 1.00 56.66 111 LEU A CA 1
ATOM 910 C C . LEU A 1 111 ? -17.605 21.096 6.186 1.00 56.66 111 LEU A C 1
ATOM 912 O O . LEU A 1 111 ? -16.385 20.946 6.080 1.00 56.66 111 LEU A O 1
ATOM 916 N N . ALA A 1 112 ? -18.431 21.003 5.136 1.00 60.50 112 ALA A N 1
ATOM 917 C CA . ALA A 1 112 ? -17.983 20.747 3.764 1.00 60.50 112 ALA A CA 1
ATOM 918 C C . ALA A 1 112 ? -16.769 21.598 3.360 1.00 60.50 112 ALA A C 1
ATOM 920 O O . ALA A 1 112 ? -15.811 21.004 2.865 1.00 60.50 112 ALA A O 1
ATOM 921 N N . PRO A 1 113 ? -16.708 22.921 3.633 1.00 55.72 113 PRO A N 1
ATOM 922 C CA . PRO A 1 113 ? -15.536 23.722 3.285 1.00 55.72 113 PRO A CA 1
ATOM 923 C C . PRO A 1 113 ? -14.249 23.208 3.949 1.00 55.72 113 PRO A C 1
ATOM 925 O O . PRO A 1 113 ? -13.211 23.122 3.304 1.00 55.72 113 PRO A O 1
ATOM 928 N N . ILE A 1 114 ? -14.314 22.797 5.219 1.00 57.47 114 ILE A N 1
ATOM 929 C CA . ILE A 1 114 ? -13.164 22.336 6.017 1.00 57.47 114 ILE A CA 1
ATOM 930 C C . ILE A 1 114 ? -12.716 20.925 5.595 1.00 57.47 114 ILE A C 1
ATOM 932 O O . ILE A 1 114 ? -11.518 20.625 5.587 1.00 57.47 114 ILE A O 1
ATOM 936 N N . VAL A 1 115 ? -13.666 20.065 5.215 1.00 57.47 115 VAL A N 1
ATOM 937 C CA . VAL A 1 115 ? -13.411 18.703 4.715 1.00 57.47 115 VAL A CA 1
ATOM 938 C C . VAL A 1 115 ? -12.864 18.736 3.283 1.00 57.47 115 VAL A C 1
ATOM 940 O O . VAL A 1 115 ? -11.936 17.994 2.984 1.00 57.47 115 VAL A O 1
ATOM 943 N N . LEU A 1 116 ? -13.364 19.638 2.429 1.00 58.31 116 LEU A N 1
ATOM 944 C CA . LEU A 1 116 ? -12.857 19.890 1.070 1.00 58.31 116 LEU A CA 1
ATOM 945 C C . LEU A 1 116 ? -11.444 20.496 1.068 1.00 58.31 116 LEU A C 1
ATOM 947 O O . LEU A 1 116 ? -10.664 20.237 0.155 1.00 58.31 116 LEU A O 1
ATOM 951 N N . LEU A 1 117 ? -11.111 21.299 2.084 1.00 57.69 117 LEU A N 1
ATOM 952 C CA . LEU A 1 117 ? -9.789 21.918 2.246 1.00 57.69 117 LEU A CA 1
ATOM 953 C C . LEU A 1 117 ? -8.749 20.983 2.870 1.00 57.69 117 LEU A C 1
ATOM 955 O O . LEU A 1 117 ? -7.553 21.265 2.792 1.00 57.69 117 LEU A O 1
ATOM 959 N N . SER A 1 118 ? -9.184 19.899 3.514 1.00 66.62 118 SER A N 1
ATOM 960 C CA . SER A 1 118 ? -8.259 18.924 4.074 1.00 66.62 118 SER A CA 1
ATOM 961 C C . SER A 1 118 ? -7.824 17.962 2.969 1.00 66.62 118 SER A C 1
ATOM 963 O O . SER A 1 118 ? -8.646 17.394 2.256 1.00 66.62 118 SER A O 1
ATOM 965 N N . GLN A 1 119 ? -6.518 17.797 2.796 1.00 76.25 119 GLN A N 1
ATOM 966 C CA . GLN A 1 119 ? -5.943 16.934 1.767 1.00 76.25 119 GLN A CA 1
ATOM 967 C C . GLN A 1 119 ? -4.801 16.141 2.371 1.00 76.25 119 GLN A C 1
ATOM 969 O O . GLN A 1 119 ? -4.012 16.663 3.161 1.00 76.25 119 GLN A O 1
ATOM 974 N N . VAL A 1 120 ? -4.698 14.881 1.981 1.00 86.88 120 VAL A N 1
ATOM 975 C CA . VAL A 1 120 ? -3.569 14.041 2.355 1.00 86.88 120 VAL A CA 1
ATOM 976 C C . VAL A 1 120 ? -2.714 13.889 1.110 1.00 86.88 120 VAL A C 1
ATOM 978 O O . VAL A 1 120 ? -3.045 13.114 0.218 1.00 86.88 120 VAL A O 1
ATOM 981 N N . ASN A 1 121 ? -1.646 14.680 1.024 1.00 91.38 121 ASN A N 1
ATOM 982 C CA . ASN A 1 121 ? -0.706 14.570 -0.084 1.00 91.38 121 ASN A CA 1
ATOM 983 C C . ASN A 1 121 ? 0.136 13.325 0.126 1.00 91.38 121 ASN A C 1
ATOM 985 O O . ASN A 1 121 ? 0.628 13.081 1.229 1.00 91.38 121 ASN A O 1
ATOM 989 N N . PHE A 1 122 ? 0.310 12.578 -0.946 1.00 94.56 122 PHE A N 1
ATOM 990 C CA . PHE A 1 122 ? 1.147 11.405 -1.003 1.00 94.56 122 PHE A CA 1
ATOM 991 C C . PHE A 1 122 ? 2.235 11.643 -2.049 1.00 94.56 122 PHE A C 1
ATOM 993 O O . PHE A 1 122 ? 1.945 12.109 -3.155 1.00 94.56 122 PHE A O 1
ATOM 1000 N N . SER A 1 123 ? 3.478 11.310 -1.721 1.00 96.88 123 SER A N 1
ATOM 1001 C CA . SER A 1 123 ? 4.526 11.139 -2.718 1.00 96.88 123 SER A CA 1
ATOM 1002 C C . SER A 1 123 ? 5.269 9.828 -2.518 1.00 96.88 123 SER A C 1
ATOM 1004 O O . SER A 1 123 ? 5.448 9.371 -1.391 1.00 96.88 123 SER A O 1
ATOM 1006 N N . SER A 1 124 ? 5.688 9.219 -3.622 1.00 97.31 124 SER A N 1
ATOM 1007 C CA . SER A 1 124 ? 6.477 7.993 -3.637 1.00 97.31 124 SER A CA 1
ATOM 1008 C C . SER A 1 124 ? 7.648 8.127 -4.589 1.00 97.31 124 SER A C 1
ATOM 1010 O O . SER A 1 124 ? 7.508 8.656 -5.697 1.00 97.31 124 SER A O 1
ATOM 1012 N N . LYS A 1 125 ? 8.804 7.628 -4.158 1.00 96.62 125 LYS A N 1
ATOM 1013 C CA . LYS A 1 125 ? 10.008 7.576 -4.974 1.00 96.62 125 LYS A CA 1
ATOM 1014 C C . LYS A 1 125 ? 10.784 6.299 -4.690 1.00 96.62 125 LYS A C 1
ATOM 1016 O O . LYS A 1 125 ? 11.023 5.965 -3.529 1.00 96.62 125 LYS A O 1
ATOM 1021 N N . LEU A 1 126 ? 11.225 5.625 -5.751 1.00 95.75 126 LEU A N 1
ATOM 1022 C CA . LEU A 1 126 ? 12.200 4.548 -5.627 1.00 95.75 126 LEU A CA 1
ATOM 1023 C C . LEU A 1 126 ? 13.540 5.161 -5.202 1.00 95.75 126 LEU A C 1
ATOM 1025 O O . LEU A 1 126 ? 14.149 5.933 -5.942 1.00 95.75 126 LEU A O 1
ATOM 1029 N N . HIS A 1 127 ? 13.972 4.856 -3.984 1.00 95.12 127 HIS A N 1
ATOM 1030 C CA . HIS A 1 127 ? 15.179 5.419 -3.391 1.00 95.12 127 HIS A CA 1
ATOM 1031 C C . HIS A 1 127 ? 16.405 4.561 -3.676 1.00 95.12 127 HIS A C 1
ATOM 1033 O O . HIS A 1 127 ? 17.477 5.090 -3.968 1.00 95.12 127 HIS A O 1
ATOM 1039 N N . ARG A 1 128 ? 16.251 3.237 -3.600 1.00 93.81 128 ARG A N 1
ATOM 1040 C CA . ARG A 1 128 ? 17.356 2.300 -3.775 1.00 93.81 128 ARG A CA 1
ATOM 1041 C C . ARG A 1 128 ? 16.898 1.047 -4.502 1.00 93.81 128 ARG A C 1
ATOM 1043 O O . ARG A 1 128 ? 15.822 0.527 -4.243 1.00 93.81 128 ARG A O 1
ATOM 1050 N N . MET A 1 129 ? 17.763 0.547 -5.371 1.00 92.12 129 MET A N 1
ATOM 1051 C CA . MET A 1 129 ? 17.668 -0.778 -5.967 1.00 92.12 129 MET A CA 1
ATOM 1052 C C . MET A 1 129 ? 19.090 -1.317 -6.091 1.00 92.12 129 MET A C 1
ATOM 1054 O O . MET A 1 129 ? 19.992 -0.578 -6.489 1.00 92.12 129 MET A O 1
ATOM 1058 N N . ASP A 1 130 ? 19.313 -2.552 -5.666 1.00 91.75 130 ASP A N 1
ATOM 1059 C CA . ASP A 1 130 ? 20.646 -3.156 -5.610 1.00 91.75 130 ASP A CA 1
ATOM 1060 C C . ASP A 1 130 ? 21.214 -3.487 -6.996 1.00 91.75 130 ASP A C 1
ATOM 1062 O O . ASP A 1 130 ? 22.392 -3.240 -7.255 1.00 91.75 130 ASP A O 1
ATOM 1066 N N . ASN A 1 131 ? 20.378 -3.996 -7.901 1.00 88.94 131 ASN A N 1
ATOM 1067 C CA . ASN A 1 131 ? 20.758 -4.355 -9.258 1.00 88.94 131 ASN A CA 1
ATOM 1068 C C . ASN A 1 131 ? 19.670 -3.933 -10.269 1.00 88.94 131 ASN A C 1
ATOM 1070 O O . ASN A 1 131 ? 18.525 -4.356 -10.138 1.00 88.94 131 ASN A O 1
ATOM 1074 N N . PRO A 1 132 ? 20.006 -3.159 -11.319 1.00 81.69 132 PRO A N 1
ATOM 1075 C CA . PRO A 1 132 ? 19.035 -2.719 -12.327 1.00 81.69 132 PRO A CA 1
ATOM 1076 C C . PRO A 1 132 ? 18.396 -3.824 -13.175 1.00 81.69 132 PRO A C 1
ATOM 1078 O O . PRO A 1 132 ? 17.329 -3.616 -13.744 1.00 81.69 132 PRO A O 1
ATOM 1081 N N . PHE A 1 133 ? 19.053 -4.976 -13.303 1.00 83.06 133 PHE A N 1
ATOM 1082 C CA . PHE A 1 133 ? 18.624 -6.063 -14.187 1.00 83.06 133 PHE A CA 1
ATOM 1083 C C . PHE A 1 133 ? 18.065 -7.260 -13.413 1.00 83.06 133 PHE A C 1
ATOM 1085 O O . PHE A 1 133 ? 17.126 -7.913 -13.871 1.00 83.06 133 PHE A O 1
ATOM 1092 N N . TYR A 1 134 ? 18.638 -7.536 -12.241 1.00 87.88 134 TYR A N 1
ATOM 1093 C CA . TYR A 1 134 ? 18.281 -8.664 -11.379 1.00 87.88 134 TYR A CA 1
ATOM 1094 C C . TYR A 1 134 ? 18.163 -8.213 -9.920 1.00 87.88 134 TYR A C 1
ATOM 1096 O O . TYR A 1 134 ? 18.994 -8.608 -9.103 1.00 87.88 134 TYR A O 1
ATOM 1104 N N . PRO A 1 135 ? 17.193 -7.342 -9.599 1.00 90.94 135 PRO A N 1
ATOM 1105 C CA . PRO A 1 135 ? 17.063 -6.816 -8.251 1.00 90.94 135 PRO A CA 1
ATOM 1106 C C . PRO A 1 135 ? 16.680 -7.920 -7.262 1.00 90.94 135 PRO A C 1
ATOM 1108 O O . PRO A 1 135 ? 15.724 -8.664 -7.496 1.00 90.94 135 PRO A O 1
ATOM 1111 N N . GLU A 1 136 ? 17.388 -7.996 -6.139 1.00 93.50 136 GLU A N 1
ATOM 1112 C CA . GLU A 1 136 ? 16.993 -8.791 -4.967 1.00 93.50 136 GLU A CA 1
ATOM 1113 C C . GLU A 1 136 ? 16.467 -7.898 -3.840 1.00 93.50 136 GLU A C 1
ATOM 1115 O O . GLU A 1 136 ? 15.742 -8.368 -2.957 1.00 93.50 136 GLU A O 1
ATOM 1120 N N . TYR A 1 137 ? 16.773 -6.600 -3.918 1.00 95.12 137 TYR A N 1
ATOM 1121 C CA . TYR A 1 137 ? 16.336 -5.579 -2.986 1.00 95.12 137 TYR A CA 1
ATOM 1122 C C . TYR A 1 137 ? 15.923 -4.291 -3.704 1.00 95.12 137 TYR A C 1
ATOM 1124 O O . TYR A 1 137 ? 16.674 -3.718 -4.498 1.00 95.12 137 TYR A O 1
ATOM 1132 N N . ALA A 1 138 ? 14.756 -3.770 -3.337 1.00 95.38 138 ALA A N 1
ATOM 1133 C CA . ALA A 1 138 ? 14.310 -2.436 -3.717 1.00 95.38 138 ALA A CA 1
ATOM 1134 C C . ALA A 1 138 ? 13.721 -1.708 -2.508 1.00 95.38 138 ALA A C 1
ATOM 1136 O O . ALA A 1 138 ? 13.130 -2.328 -1.630 1.00 95.38 138 ALA A O 1
ATOM 1137 N N . GLU A 1 139 ? 13.862 -0.389 -2.460 1.00 97.06 139 GLU A N 1
ATOM 1138 C CA . GLU A 1 139 ? 13.344 0.430 -1.370 1.00 97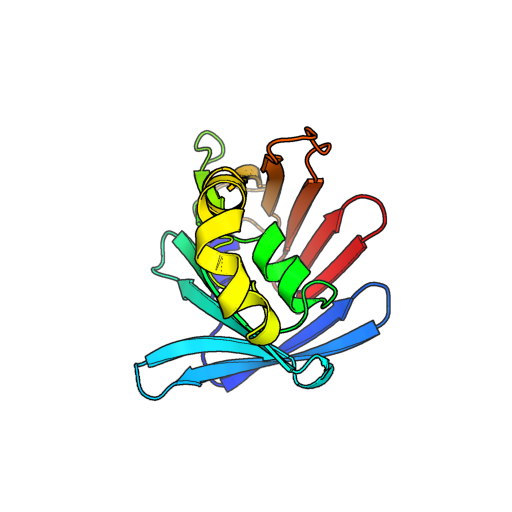.06 139 GLU A CA 1
ATOM 1139 C C . GLU A 1 139 ? 12.706 1.708 -1.895 1.00 97.06 139 GLU A C 1
ATOM 1141 O O . GLU A 1 139 ? 13.353 2.506 -2.581 1.00 97.06 139 GLU A O 1
ATOM 1146 N N . PHE A 1 140 ? 11.445 1.918 -1.527 1.00 97.44 140 PHE A N 1
ATOM 1147 C CA . PHE A 1 140 ? 10.748 3.179 -1.731 1.00 97.44 140 PHE A CA 1
ATOM 1148 C C . PHE A 1 140 ? 10.790 4.021 -0.461 1.00 97.44 140 PHE A C 1
ATOM 1150 O O . PHE A 1 140 ? 10.647 3.497 0.645 1.00 97.44 140 PHE A O 1
ATOM 1157 N N . ILE A 1 141 ? 10.913 5.334 -0.640 1.00 97.56 141 ILE A N 1
ATOM 1158 C CA . ILE A 1 141 ? 10.660 6.315 0.412 1.00 97.56 141 ILE A CA 1
ATOM 1159 C C . ILE A 1 141 ? 9.400 7.075 0.030 1.00 97.56 141 ILE A C 1
ATOM 1161 O O . ILE A 1 141 ? 9.343 7.741 -1.010 1.00 97.56 141 ILE A O 1
ATOM 1165 N N . ASN A 1 142 ? 8.380 6.939 0.872 1.00 97.12 142 ASN A N 1
ATOM 1166 C CA . ASN A 1 142 ? 7.066 7.509 0.637 1.00 97.12 142 ASN A CA 1
ATOM 1167 C C . ASN A 1 142 ? 6.738 8.523 1.724 1.00 97.12 142 ASN A C 1
ATOM 1169 O O . ASN A 1 142 ? 6.890 8.246 2.913 1.00 97.12 142 ASN A O 1
ATOM 1173 N N . HIS A 1 143 ? 6.234 9.684 1.326 1.00 96.12 143 HIS A N 1
ATOM 1174 C CA . HIS A 1 143 ? 5.851 10.746 2.243 1.00 96.12 143 HIS A CA 1
ATOM 1175 C C . HIS A 1 143 ? 4.347 10.961 2.211 1.00 96.12 143 HIS A C 1
ATOM 1177 O O . HIS A 1 143 ? 3.728 11.035 1.150 1.00 96.12 143 HIS A O 1
ATOM 1183 N N . VAL A 1 144 ? 3.760 11.112 3.395 1.00 92.38 144 VAL A N 1
ATOM 1184 C CA . VAL A 1 144 ? 2.337 11.387 3.563 1.00 92.38 144 VAL A CA 1
ATOM 1185 C C . VAL A 1 144 ? 2.154 12.624 4.429 1.00 92.38 144 VAL A C 1
ATOM 1187 O O . VAL A 1 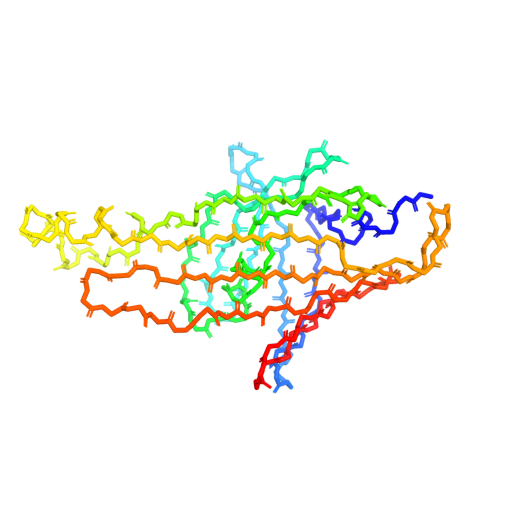144 ? 2.417 12.600 5.630 1.00 92.38 144 VAL A O 1
ATOM 1190 N N . GLU A 1 145 ? 1.670 13.709 3.834 1.00 89.75 145 GLU A N 1
ATOM 1191 C CA . GLU A 1 145 ? 1.457 14.990 4.509 1.00 89.75 145 GLU A CA 1
ATOM 1192 C C . GLU A 1 145 ? -0.036 15.291 4.627 1.00 89.75 145 GLU A C 1
ATOM 1194 O O . GLU A 1 145 ? -0.745 15.419 3.627 1.00 89.75 145 GLU A O 1
ATOM 1199 N N . VAL A 1 146 ? -0.516 15.462 5.859 1.00 83.50 146 VAL A N 1
ATOM 1200 C CA . VAL A 1 146 ? -1.892 15.896 6.113 1.00 83.50 146 VAL A CA 1
ATOM 1201 C C . VAL A 1 146 ? -1.932 17.420 6.156 1.00 83.50 146 VAL A C 1
ATOM 1203 O O . VAL A 1 146 ? -1.501 18.044 7.129 1.00 83.50 146 VAL A O 1
ATOM 1206 N N . LYS A 1 147 ? -2.492 18.030 5.110 1.00 74.94 147 LYS A N 1
ATOM 1207 C CA . LYS A 1 147 ? -2.849 19.449 5.109 1.00 74.94 147 LYS A CA 1
ATOM 1208 C C . LYS A 1 147 ? -4.231 19.592 5.726 1.00 74.94 147 LYS A C 1
ATOM 1210 O O . LYS A 1 147 ? -5.206 19.076 5.192 1.00 74.94 147 LYS A O 1
ATOM 1215 N N . SER A 1 148 ? -4.309 20.291 6.853 1.00 65.62 148 SER A N 1
ATOM 1216 C CA . SER A 1 148 ? -5.567 20.689 7.483 1.00 65.62 148 SER A CA 1
ATOM 1217 C C . SER A 1 148 ? -5.583 22.201 7.693 1.00 65.62 148 SER A C 1
ATOM 1219 O O . SER A 1 148 ? -4.539 22.805 7.946 1.00 65.62 148 SER A O 1
ATOM 1221 N N . PHE A 1 149 ? -6.772 22.805 7.614 1.00 54.38 149 PHE A N 1
ATOM 1222 C CA . PHE A 1 149 ? -6.989 24.257 7.648 1.00 54.38 149 PHE A CA 1
ATOM 1223 C C . PHE A 1 149 ? -6.370 24.959 8.871 1.00 54.38 149 PHE A C 1
ATOM 1225 O O . PHE A 1 149 ? -5.988 26.120 8.782 1.00 54.38 149 PHE A O 1
ATOM 1232 N N . GLN A 1 150 ? -6.237 24.265 10.007 1.00 56.50 150 GLN A N 1
ATOM 1233 C CA . GLN A 1 150 ? -5.754 24.873 11.254 1.00 56.50 150 GLN A CA 1
ATOM 1234 C C . GLN A 1 150 ? -4.326 24.476 11.650 1.00 56.50 150 GLN A C 1
ATOM 1236 O O . GLN A 1 150 ? -3.723 25.160 12.476 1.00 56.50 150 GLN A O 1
ATOM 1241 N N . LYS A 1 151 ? -3.765 23.384 11.108 1.00 55.06 151 LYS A N 1
ATOM 1242 C CA . LYS A 1 151 ? -2.437 22.880 11.499 1.00 55.06 151 LYS A CA 1
ATOM 1243 C C . LYS A 1 151 ? -1.759 22.153 10.341 1.00 55.06 151 LYS A C 1
ATOM 1245 O O . LYS A 1 151 ? -2.312 21.196 9.802 1.00 55.06 151 LYS A O 1
ATOM 1250 N N . LYS A 1 152 ? -0.520 22.549 10.031 1.00 57.81 152 LYS A N 1
ATOM 1251 C CA . LYS A 1 152 ? 0.420 21.685 9.308 1.00 57.81 152 LYS A CA 1
ATOM 1252 C C . LYS A 1 152 ? 0.848 20.584 10.271 1.00 57.81 152 LYS A C 1
ATOM 1254 O O . LYS A 1 152 ? 1.537 20.867 11.250 1.00 57.81 152 LYS A O 1
ATOM 1259 N N . GLN A 1 153 ? 0.378 19.362 10.049 1.00 65.19 153 GLN A N 1
ATOM 1260 C CA . GLN A 1 153 ? 0.929 18.213 10.760 1.00 65.19 153 GLN A CA 1
ATOM 1261 C C . GLN A 1 153 ? 2.245 17.821 10.080 1.00 65.19 153 GLN A C 1
ATOM 1263 O O . GLN A 1 153 ? 2.313 17.880 8.851 1.00 65.19 153 GLN A O 1
ATOM 1268 N N . PRO A 1 154 ? 3.292 17.455 10.838 1.00 68.44 154 PRO A N 1
ATOM 1269 C CA . PRO A 1 154 ? 4.512 16.937 10.237 1.00 68.44 154 PRO A CA 1
ATOM 1270 C C . PRO A 1 154 ? 4.173 15.713 9.379 1.00 68.44 154 PRO A C 1
ATOM 1272 O O . PRO A 1 154 ? 3.389 14.854 9.791 1.00 68.44 154 PRO A O 1
ATOM 1275 N N . GLY A 1 155 ? 4.726 15.668 8.167 1.00 81.81 155 GLY A N 1
ATOM 1276 C CA . GLY A 1 155 ? 4.547 14.534 7.269 1.00 81.81 155 GLY A CA 1
ATOM 1277 C C . GLY A 1 155 ? 5.066 13.244 7.902 1.00 81.81 155 GLY A C 1
ATOM 1278 O O . GLY A 1 155 ? 6.017 13.255 8.682 1.00 81.81 155 GLY A O 1
ATOM 1279 N N . THR A 1 156 ? 4.419 12.129 7.583 1.00 91.75 156 THR A N 1
ATOM 1280 C CA . THR A 1 156 ? 4.912 10.794 7.929 1.00 91.75 156 THR A CA 1
ATOM 1281 C C . THR A 1 156 ? 5.721 10.262 6.759 1.00 91.75 156 THR A C 1
ATOM 1283 O O . THR A 1 156 ? 5.229 10.257 5.633 1.00 91.75 156 THR A O 1
ATOM 1286 N N . GLU A 1 157 ? 6.944 9.825 7.021 1.00 96.31 157 GLU A N 1
ATOM 1287 C CA . GLU A 1 157 ? 7.784 9.139 6.046 1.00 96.31 157 GLU A CA 1
ATOM 1288 C C . GLU A 1 157 ? 7.726 7.632 6.304 1.00 96.31 157 GLU A C 1
ATOM 1290 O O . GLU A 1 157 ? 7.835 7.191 7.450 1.00 96.31 157 GLU A O 1
ATOM 1295 N N . TYR A 1 158 ? 7.544 6.858 5.241 1.00 97.25 158 TYR A N 1
ATOM 1296 C CA . TYR A 1 158 ? 7.558 5.405 5.250 1.00 97.25 158 TYR A CA 1
ATOM 1297 C C . TYR A 1 158 ? 8.706 4.910 4.369 1.00 97.25 158 TYR A C 1
ATOM 1299 O O . TYR A 1 158 ? 8.799 5.303 3.206 1.00 97.25 158 TYR A O 1
ATOM 1307 N N . SER A 1 159 ? 9.530 4.010 4.904 1.00 97.81 159 SER A N 1
ATOM 1308 C CA . SER A 1 159 ? 10.444 3.179 4.112 1.00 97.81 159 SER A CA 1
ATOM 1309 C C . SER A 1 159 ? 9.743 1.863 3.789 1.00 97.81 159 SER A C 1
ATOM 1311 O O . SER A 1 159 ? 9.233 1.200 4.696 1.00 97.81 159 SER A O 1
ATOM 1313 N N . ILE A 1 160 ? 9.664 1.528 2.500 1.00 98.06 160 ILE A N 1
ATOM 1314 C CA . ILE A 1 160 ? 9.053 0.302 1.982 1.00 98.06 160 ILE A CA 1
ATOM 1315 C C . ILE A 1 160 ? 10.173 -0.509 1.340 1.00 98.06 160 ILE A C 1
ATOM 1317 O O . ILE A 1 160 ? 10.541 -0.259 0.192 1.00 98.06 160 ILE A O 1
ATOM 1321 N N . ALA A 1 161 ? 10.710 -1.470 2.082 1.00 97.62 161 ALA A N 1
ATOM 1322 C CA . ALA A 1 161 ? 11.740 -2.382 1.615 1.00 97.62 161 ALA A CA 1
ATOM 1323 C C . ALA A 1 161 ? 11.103 -3.651 1.039 1.00 97.62 161 ALA A C 1
ATOM 1325 O O . ALA A 1 161 ? 10.254 -4.287 1.664 1.00 97.62 161 ALA A O 1
ATOM 1326 N N . ILE A 1 162 ? 11.532 -4.026 -0.158 1.00 96.75 162 ILE A N 1
ATOM 1327 C CA . ILE A 1 162 ? 11.036 -5.163 -0.922 1.00 96.75 162 ILE A CA 1
ATOM 1328 C C . ILE A 1 162 ? 12.180 -6.154 -1.084 1.00 96.75 162 ILE A C 1
ATOM 1330 O O . ILE A 1 162 ? 13.278 -5.791 -1.502 1.00 96.75 162 ILE A O 1
ATOM 1334 N N . SER A 1 163 ? 11.887 -7.412 -0.784 1.00 94.31 163 SER A N 1
ATOM 1335 C CA . SER A 1 163 ? 12.741 -8.567 -1.058 1.00 94.31 163 SER A CA 1
ATOM 1336 C C . SER A 1 163 ? 11.895 -9.691 -1.661 1.00 94.31 163 SER A C 1
ATOM 1338 O O . SER A 1 163 ? 10.672 -9.567 -1.741 1.00 94.31 163 SER A O 1
ATOM 1340 N N . GLN A 1 164 ? 12.525 -10.784 -2.100 1.00 86.19 164 GLN A N 1
ATOM 1341 C CA . GLN A 1 164 ? 11.896 -11.823 -2.936 1.00 86.19 164 GLN A CA 1
ATOM 1342 C C . GLN A 1 164 ? 10.506 -12.303 -2.477 1.00 86.19 164 GLN A C 1
ATOM 1344 O O . GLN A 1 164 ? 9.661 -12.602 -3.320 1.00 86.19 164 GLN A O 1
ATOM 1349 N N . SER A 1 165 ? 10.256 -12.385 -1.170 1.00 86.88 165 SER A N 1
ATOM 1350 C CA . SER A 1 165 ? 8.992 -12.881 -0.612 1.00 86.88 165 SER A CA 1
ATOM 1351 C C . SER A 1 165 ? 8.384 -11.969 0.446 1.00 86.88 165 SER A C 1
ATOM 1353 O O . SER A 1 165 ? 7.492 -12.406 1.163 1.00 86.88 165 SER A O 1
ATOM 1355 N N . LYS A 1 166 ? 8.897 -10.746 0.609 1.00 94.88 166 LYS A N 1
ATOM 1356 C CA . LYS A 1 166 ? 8.557 -9.918 1.764 1.00 94.88 166 LYS A CA 1
ATOM 1357 C C . LYS A 1 166 ? 8.536 -8.441 1.421 1.00 94.88 166 LYS A C 1
ATOM 1359 O O . LYS A 1 166 ? 9.459 -7.932 0.783 1.00 94.88 166 LYS A O 1
ATOM 1364 N N . ILE A 1 167 ? 7.516 -7.759 1.927 1.00 97.75 167 ILE A N 1
ATOM 1365 C CA . ILE A 1 167 ? 7.421 -6.301 1.947 1.00 97.75 167 ILE A CA 1
ATOM 1366 C C . ILE A 1 167 ? 7.496 -5.854 3.406 1.00 97.75 167 ILE A C 1
ATOM 1368 O O . ILE A 1 167 ? 6.640 -6.209 4.215 1.00 97.75 167 ILE A O 1
ATOM 1372 N N . GLU A 1 168 ? 8.515 -5.074 3.750 1.00 98.00 168 GLU A N 1
ATOM 1373 C CA . GLU A 1 168 ? 8.655 -4.431 5.055 1.00 98.00 168 GLU A CA 1
ATOM 1374 C C . GLU A 1 168 ? 8.359 -2.940 4.944 1.00 98.00 168 GLU A C 1
ATOM 1376 O O . GLU A 1 168 ? 8.917 -2.247 4.100 1.00 98.00 168 GLU A O 1
ATOM 1381 N N . ILE A 1 169 ? 7.519 -2.434 5.837 1.00 98.06 169 ILE A N 1
ATOM 1382 C CA . ILE A 1 169 ? 7.128 -1.032 5.915 1.00 98.06 169 ILE A CA 1
ATOM 1383 C C . ILE A 1 169 ? 7.477 -0.515 7.302 1.00 98.06 169 ILE A C 1
ATOM 1385 O O . ILE A 1 169 ? 6.973 -1.016 8.312 1.00 98.06 169 ILE A O 1
ATOM 1389 N N . LYS A 1 170 ? 8.327 0.509 7.355 1.00 97.25 170 LYS A N 1
ATOM 1390 C CA . LYS A 1 170 ? 8.813 1.109 8.601 1.00 97.25 170 LYS A CA 1
ATOM 1391 C C . LYS A 1 170 ? 8.535 2.605 8.639 1.00 97.25 170 LYS A C 1
ATOM 1393 O O . LYS A 1 170 ? 8.682 3.296 7.637 1.00 97.25 170 LYS A O 1
ATOM 1398 N N . SER A 1 171 ? 8.149 3.103 9.811 1.00 94.19 171 SER A N 1
ATOM 1399 C CA . SER A 1 171 ? 7.984 4.537 10.095 1.00 94.19 171 SER A CA 1
ATOM 1400 C C . SER A 1 171 ? 8.065 4.780 11.600 1.00 94.19 171 SER A C 1
ATOM 1402 O O . SER A 1 171 ? 7.217 4.263 12.315 1.00 94.19 171 SER A O 1
ATOM 1404 N N . GLN A 1 172 ? 8.996 5.606 12.092 1.00 86.56 172 GLN A N 1
ATOM 1405 C CA . GLN A 1 172 ? 9.185 5.953 13.519 1.00 86.56 172 GLN A CA 1
ATOM 1406 C C . GLN A 1 172 ? 9.063 4.758 14.499 1.00 86.56 172 GLN A C 1
ATOM 1408 O O . GLN A 1 172 ? 10.066 4.124 14.799 1.00 86.56 172 GLN A O 1
ATOM 1413 N N . ASN A 1 173 ? 7.850 4.442 14.976 1.00 86.31 173 ASN A N 1
ATOM 1414 C CA . ASN A 1 173 ? 7.536 3.353 15.918 1.00 86.31 173 ASN A CA 1
ATOM 1415 C C . ASN A 1 173 ? 6.617 2.269 15.316 1.00 86.31 173 ASN A C 1
ATOM 1417 O O . ASN A 1 173 ? 5.895 1.579 16.035 1.00 86.31 173 ASN A O 1
ATOM 1421 N N . LEU A 1 174 ? 6.579 2.168 13.992 1.00 93.19 174 LEU A N 1
ATOM 1422 C CA . LEU A 1 174 ? 5.722 1.267 13.241 1.00 93.19 174 LEU A CA 1
ATOM 1423 C C . LEU A 1 174 ? 6.575 0.335 12.389 1.00 93.19 174 LEU A C 1
ATOM 1425 O O . LEU A 1 174 ? 7.447 0.792 11.648 1.00 93.19 174 LEU A O 1
ATOM 1429 N N . ASN A 1 175 ? 6.266 -0.954 12.468 1.00 96.00 175 ASN A N 1
ATOM 1430 C CA . ASN A 1 175 ? 6.803 -2.004 11.623 1.00 96.00 175 ASN A CA 1
ATOM 1431 C C . ASN A 1 175 ? 5.648 -2.888 11.137 1.00 96.00 175 ASN A C 1
ATOM 1433 O O . ASN A 1 175 ? 4.928 -3.487 11.939 1.00 96.00 175 ASN A O 1
ATOM 1437 N N . LEU A 1 176 ? 5.466 -2.944 9.824 1.00 97.44 176 LEU A N 1
ATOM 1438 C CA . LEU A 1 176 ? 4.526 -3.829 9.156 1.00 97.44 176 LEU A CA 1
ATOM 1439 C C . LEU A 1 176 ? 5.303 -4.695 8.166 1.00 97.44 176 LEU A C 1
ATOM 1441 O O . LEU A 1 176 ? 6.005 -4.186 7.304 1.00 97.44 176 LEU A O 1
ATOM 1445 N N . CYS A 1 177 ? 5.148 -6.001 8.277 1.00 97.62 177 CYS A N 1
ATOM 1446 C CA . CYS A 1 177 ? 5.733 -6.989 7.389 1.00 97.62 177 CYS A CA 1
ATOM 1447 C C . CYS A 1 177 ? 4.609 -7.762 6.694 1.00 97.62 177 CYS A C 1
ATOM 1449 O O . CYS A 1 177 ? 3.654 -8.142 7.367 1.00 97.62 177 CYS A O 1
ATOM 1451 N N . ILE A 1 178 ? 4.732 -7.997 5.388 1.00 97.50 178 ILE A N 1
ATOM 1452 C CA . ILE A 1 178 ? 3.809 -8.792 4.569 1.00 97.50 178 ILE A CA 1
ATOM 1453 C C . ILE A 1 178 ? 4.609 -9.890 3.856 1.00 97.50 178 ILE A C 1
ATOM 1455 O O . ILE A 1 178 ? 5.602 -9.569 3.201 1.00 97.50 178 ILE A O 1
ATOM 1459 N N . GLU A 1 179 ? 4.151 -11.142 3.951 1.00 92.50 179 GLU A N 1
ATOM 1460 C CA . GLU A 1 179 ? 4.709 -12.352 3.311 1.00 92.50 179 GLU A CA 1
ATOM 1461 C C . GLU A 1 179 ? 3.636 -13.110 2.493 1.00 92.50 179 GLU A C 1
ATOM 1463 O O . GLU A 1 179 ? 2.517 -13.319 3.025 1.00 92.50 179 GLU A O 1
#

pLDDT: mean 87.3, std 14.66, range [46.19, 98.38]

Secondary structure (DSSP, 8-state):
--HHHHHT---TT-EEEEEETTEEEEEEEEE-TT--EEEEETTTTEEEEEEE-SSEEEEEEEES-TTSHHHHHHHHTSEEE-SS-SSPEEEEEE--TT---GGGGGGHHHHHHHHHH-EEEEEEEEEEES-SSS-SEEEEEEEEEEEETTEEPPPEEEEEEEETTEEEEEETTEEEEE-

Sequence (179 aa):
MDLIYSAFNFKPGRELNVNYNGEVLTWKVATNAYNNTYIHCEKSNSTAYFVNDGTMFYFTDFEGKKNSALYTFYRSCFRLLLAGEQTIEVKDIIPLSKELPLSIKWLQDFLAPIVLLSQVNFSSKLHRMDNPFYPEYAEFINHVEVKSFQKKQPGTEYSIAISQSKIEIKSQNLNLCIE

Foldseek 3Di:
DQLLLVQLPDDAQDWKWKAKLNDTFIWGWHADPVRFIWIATPVQRKIWTWDDPPFKTATDDIDTDCPDLVVVVCQQPHMDGSAPDQVDKDKDWDQQVPPDPPVCVVVCVVCVVQNVQWIWIKMKGWDDFPDNPDTQKTKMWMWIWIDGPPDGDDIWIWIWMTGNQWTWIDTDSIIMIID

Radius of gyration: 16.76 Å; chains: 1; bounding box: 47×41×31 Å